Protein AF-A0A0C6FVG7-F1 (afdb_monomer_lite)

pLDDT: mean 78.27, std 15.17, range [35.41, 92.0]

Foldseek 3Di:
DDDDFQKWKWKQDPVGIDIATHNDLVVSLVVLLVVLVPPPDQSVRIDIDMDHPDVVSVVVSVVSSVVSSVVVNVVVVVPDDPPPPDDDPDD

Structure (mmCIF, N/CA/C/O backbone):
data_AF-A0A0C6FVG7-F1
#
_entry.id   AF-A0A0C6FVG7-F1
#
loop_
_atom_site.group_PDB
_atom_site.id
_atom_site.type_symbol
_atom_site.label_atom_id
_atom_site.label_alt_id
_atom_site.label_comp_id
_atom_site.label_asym_id
_atom_site.label_entity_id
_atom_site.label_seq_id
_atom_site.pdbx_PDB_ins_code
_atom_site.Cartn_x
_atom_site.Cartn_y
_atom_site.Cartn_z
_atom_site.occupancy
_atom_site.B_iso_or_equiv
_atom_site.auth_seq_id
_atom_site.auth_comp_id
_atom_site.auth_asym_id
_atom_site.auth_atom_id
_atom_site.pdbx_PDB_model_num
ATOM 1 N N . MET A 1 1 ? -8.425 -20.335 12.198 1.00 36.84 1 MET A N 1
ATOM 2 C CA . MET A 1 1 ? -8.333 -18.995 12.816 1.00 36.84 1 MET A CA 1
ATOM 3 C C . MET A 1 1 ? -7.947 -18.014 11.723 1.00 36.84 1 MET A C 1
ATOM 5 O O . MET A 1 1 ? -6.800 -18.017 11.303 1.00 36.84 1 MET A O 1
ATOM 9 N N . THR A 1 2 ? -8.901 -17.263 11.180 1.00 50.16 2 THR A N 1
ATOM 10 C CA . THR A 1 2 ? -8.622 -16.155 10.257 1.00 50.16 2 THR A CA 1
ATOM 11 C C . THR A 1 2 ? -8.297 -14.928 11.097 1.00 50.16 2 THR A C 1
ATOM 13 O O . THR A 1 2 ? -9.108 -14.506 11.917 1.00 50.16 2 THR A O 1
ATOM 16 N N . VAL A 1 3 ? -7.084 -14.400 10.959 1.00 56.69 3 VAL A N 1
ATOM 17 C CA . VAL A 1 3 ? -6.696 -13.150 11.615 1.00 56.69 3 VAL A CA 1
ATOM 18 C C . VAL A 1 3 ? -7.533 -12.045 10.968 1.00 56.69 3 VAL A C 1
ATOM 20 O O . VAL A 1 3 ? -7.456 -11.848 9.759 1.00 56.69 3 VAL A O 1
ATOM 23 N N . ALA A 1 4 ? -8.406 -11.397 11.738 1.00 66.75 4 ALA A N 1
ATOM 24 C CA . ALA A 1 4 ? -9.173 -10.259 11.247 1.00 66.75 4 ALA A CA 1
ATOM 25 C C . ALA A 1 4 ? -8.222 -9.065 11.151 1.00 66.75 4 ALA A C 1
ATOM 27 O O . ALA A 1 4 ? -7.654 -8.676 12.165 1.00 66.75 4 ALA A O 1
ATOM 28 N N . PHE A 1 5 ? -8.007 -8.528 9.953 1.00 73.12 5 PHE A N 1
ATOM 29 C CA . PHE A 1 5 ? -7.211 -7.323 9.729 1.00 73.12 5 PHE A CA 1
ATOM 30 C C . PHE A 1 5 ? -8.152 -6.166 9.406 1.00 73.12 5 PHE A C 1
ATOM 32 O O . PHE A 1 5 ? -9.057 -6.326 8.588 1.00 73.12 5 PHE A O 1
ATOM 39 N N . ASP A 1 6 ? -7.942 -5.012 10.036 1.00 83.75 6 ASP A N 1
ATOM 40 C CA . ASP A 1 6 ? -8.755 -3.819 9.773 1.00 83.75 6 ASP A CA 1
ATOM 41 C C . ASP A 1 6 ? -8.290 -3.061 8.520 1.00 83.75 6 ASP A C 1
ATOM 43 O O . ASP A 1 6 ? -9.060 -2.295 7.934 1.00 83.75 6 ASP A O 1
ATOM 47 N N . TYR A 1 7 ? -7.049 -3.312 8.085 1.00 88.06 7 TYR A N 1
ATOM 48 C CA . TYR A 1 7 ? -6.431 -2.669 6.933 1.00 88.06 7 TYR A CA 1
ATOM 49 C C . TYR A 1 7 ? -5.734 -3.682 6.032 1.00 88.06 7 TYR A C 1
ATOM 51 O O . TYR A 1 7 ? -4.914 -4.482 6.489 1.00 88.06 7 TYR A O 1
ATOM 59 N N . GLU A 1 8 ? -5.992 -3.572 4.735 1.00 90.69 8 GLU A N 1
ATOM 60 C CA . GLU A 1 8 ? -5.335 -4.333 3.685 1.00 90.69 8 GLU A CA 1
ATOM 61 C C . GLU A 1 8 ? -4.893 -3.397 2.555 1.00 90.69 8 GLU A C 1
ATOM 63 O O . GLU A 1 8 ? -5.639 -2.529 2.101 1.00 90.69 8 GLU A O 1
ATOM 68 N N . VAL A 1 9 ? -3.661 -3.571 2.091 1.00 88.81 9 VAL A N 1
ATOM 69 C CA . VAL A 1 9 ? -3.108 -2.881 0.929 1.00 88.81 9 VAL A CA 1
ATOM 70 C C . VAL A 1 9 ? -2.556 -3.916 -0.033 1.00 88.81 9 VAL A C 1
ATOM 72 O O . VAL A 1 9 ? -1.637 -4.664 0.296 1.00 88.81 9 VAL A O 1
ATOM 75 N N . THR A 1 1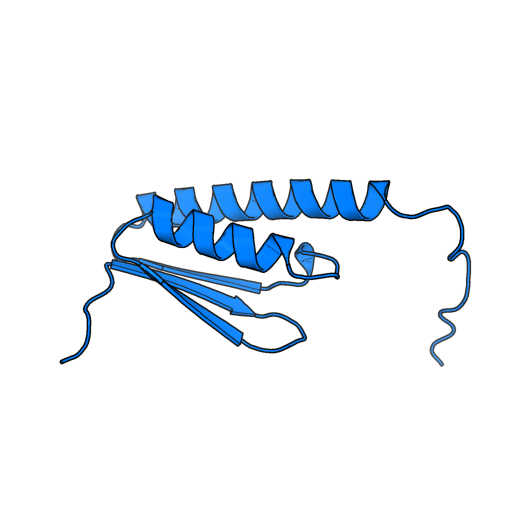0 ? -3.087 -3.924 -1.248 1.00 91.44 10 THR A N 1
ATOM 76 C CA . THR A 1 10 ? -2.587 -4.740 -2.349 1.00 91.44 10 THR A CA 1
ATOM 77 C C . THR A 1 10 ? -1.753 -3.878 -3.288 1.00 91.44 10 THR A C 1
ATOM 79 O O . THR A 1 10 ? -2.221 -2.871 -3.817 1.00 91.44 10 THR A O 1
ATOM 82 N N . LEU A 1 11 ? -0.505 -4.289 -3.493 1.00 88.31 11 LEU A N 1
ATOM 83 C CA . LEU A 1 11 ? 0.459 -3.669 -4.391 1.00 88.31 11 LEU A CA 1
ATOM 84 C C . LEU A 1 11 ? 0.648 -4.557 -5.621 1.00 88.31 11 LEU A C 1
ATOM 86 O O . LEU A 1 11 ? 1.166 -5.670 -5.518 1.00 88.31 11 LEU A O 1
ATOM 90 N N . ALA A 1 12 ? 0.253 -4.062 -6.787 1.00 87.50 12 ALA A N 1
ATOM 91 C CA . ALA A 1 12 ? 0.477 -4.698 -8.075 1.00 87.50 12 ALA A CA 1
ATOM 92 C C . ALA A 1 12 ? 1.778 -4.179 -8.681 1.00 87.50 12 ALA A C 1
ATOM 94 O O . ALA A 1 12 ? 1.832 -3.072 -9.210 1.00 87.50 12 ALA A O 1
ATOM 95 N N . THR A 1 13 ? 2.836 -4.979 -8.582 1.00 81.62 13 THR A N 1
ATOM 96 C CA . THR A 1 13 ? 4.138 -4.676 -9.185 1.00 81.62 13 THR A CA 1
ATOM 97 C C . THR A 1 13 ? 4.354 -5.528 -10.440 1.00 81.62 13 THR A C 1
ATOM 99 O O . THR A 1 13 ? 3.748 -6.595 -10.559 1.00 81.62 13 THR A O 1
ATOM 102 N N . PRO A 1 14 ? 5.285 -5.154 -11.338 1.00 77.31 14 PRO A N 1
ATOM 103 C CA . PRO A 1 14 ? 5.717 -6.034 -12.429 1.00 77.31 14 PRO A CA 1
ATOM 104 C C . PRO A 1 14 ? 6.258 -7.396 -11.957 1.00 77.31 14 PRO A C 1
ATOM 106 O O . PRO A 1 14 ? 6.227 -8.361 -12.709 1.00 77.31 14 PRO A O 1
ATOM 109 N N . ALA A 1 15 ? 6.741 -7.482 -10.712 1.00 76.25 15 ALA A N 1
ATOM 110 C CA . ALA A 1 15 ? 7.227 -8.719 -10.100 1.00 76.25 15 ALA A CA 1
ATOM 111 C C . ALA A 1 15 ? 6.104 -9.573 -9.476 1.00 76.25 15 ALA A C 1
ATOM 113 O O . ALA A 1 15 ? 6.379 -10.644 -8.939 1.00 76.25 15 ALA A O 1
ATOM 114 N N . GLY A 1 16 ? 4.855 -9.099 -9.514 1.00 82.25 16 GLY A N 1
ATOM 115 C CA . GLY A 1 16 ? 3.687 -9.773 -8.957 1.00 82.25 16 GLY A CA 1
ATOM 116 C C . GLY A 1 16 ? 2.900 -8.925 -7.956 1.00 82.25 16 GLY A C 1
ATOM 117 O O . GLY A 1 16 ? 3.226 -7.766 -7.672 1.00 82.25 16 GLY A O 1
ATOM 118 N N . LEU A 1 17 ? 1.843 -9.538 -7.422 1.00 87.44 17 LEU A N 1
ATOM 119 C CA . LEU A 1 17 ? 0.974 -8.958 -6.403 1.00 87.44 17 LEU A CA 1
ATOM 120 C C . LEU A 1 17 ? 1.565 -9.183 -5.008 1.00 87.44 17 LEU A C 1
ATOM 122 O O . LEU A 1 17 ? 1.962 -10.295 -4.659 1.00 87.44 17 LEU A O 1
ATOM 126 N N . ARG A 1 18 ? 1.585 -8.133 -4.187 1.00 88.38 18 ARG A N 1
ATOM 127 C CA . ARG A 1 18 ? 1.870 -8.218 -2.751 1.00 88.38 18 ARG A CA 1
ATOM 128 C C . ARG A 1 18 ? 0.683 -7.705 -1.960 1.00 88.38 18 ARG A C 1
ATOM 130 O O . ARG A 1 18 ? 0.331 -6.539 -2.089 1.00 88.38 18 ARG A O 1
ATOM 137 N N . VAL A 1 19 ? 0.130 -8.556 -1.107 1.00 90.69 19 VAL A N 1
ATOM 138 C CA . VAL A 1 19 ? -0.924 -8.188 -0.159 1.00 90.69 19 VAL A CA 1
ATOM 139 C C . VAL A 1 19 ? -0.281 -7.918 1.199 1.00 90.69 19 VAL A C 1
ATOM 141 O O . VAL A 1 19 ? 0.534 -8.710 1.675 1.00 90.69 19 VAL A O 1
ATOM 144 N N . LEU A 1 20 ? -0.602 -6.774 1.793 1.00 90.00 20 LEU A N 1
ATOM 145 C CA . LEU A 1 20 ? -0.103 -6.315 3.084 1.00 90.00 20 LEU A CA 1
ATOM 146 C C . LEU A 1 20 ? -1.296 -6.087 4.000 1.00 90.00 20 LEU A C 1
ATOM 148 O O . LEU A 1 20 ? -2.170 -5.293 3.674 1.00 90.00 20 LEU A O 1
ATOM 152 N N . THR A 1 21 ? -1.319 -6.746 5.148 1.00 91.50 21 THR A N 1
ATOM 153 C CA . THR A 1 21 ? -2.424 -6.650 6.102 1.00 91.50 21 THR A CA 1
ATOM 154 C C . THR A 1 21 ? -1.914 -6.195 7.459 1.00 91.50 21 THR A C 1
ATOM 156 O O . THR A 1 21 ? -0.882 -6.687 7.919 1.00 91.50 21 THR A O 1
ATOM 159 N N . ALA A 1 22 ? -2.632 -5.284 8.114 1.00 90.00 22 ALA A N 1
ATOM 160 C CA . ALA A 1 22 ? -2.257 -4.771 9.428 1.00 90.00 22 ALA A CA 1
ATOM 161 C C . ALA A 1 22 ? -3.478 -4.457 10.303 1.00 90.00 22 ALA A C 1
ATOM 163 O O . ALA A 1 22 ? -4.605 -4.334 9.818 1.00 90.00 22 ALA A O 1
ATOM 164 N N . GLN A 1 23 ? -3.234 -4.292 11.604 1.00 88.44 23 GLN A N 1
ATOM 165 C CA . GLN A 1 23 ? -4.256 -3.858 12.567 1.00 8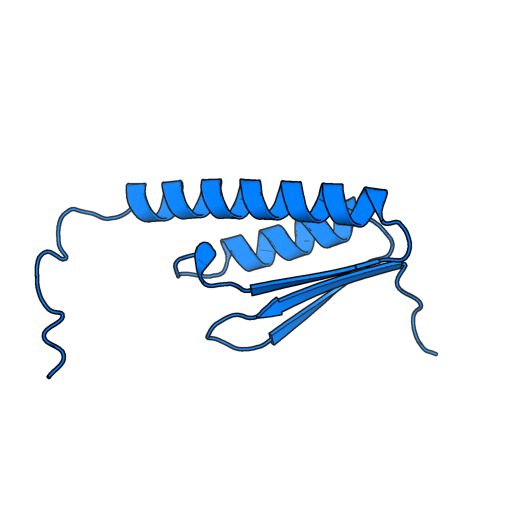8.44 23 GLN A CA 1
ATOM 166 C C . GLN A 1 23 ? -4.396 -2.333 12.614 1.00 88.44 23 GLN A C 1
ATOM 168 O O . GLN A 1 23 ? -5.378 -1.814 13.133 1.00 88.44 23 GLN A O 1
ATOM 173 N N . THR A 1 24 ? -3.413 -1.592 12.090 1.00 88.19 24 THR A N 1
ATOM 174 C CA . THR A 1 24 ? -3.398 -0.128 12.172 1.00 88.19 24 THR A CA 1
ATOM 175 C C . THR A 1 24 ? -3.077 0.536 10.836 1.00 88.19 24 THR A C 1
ATOM 177 O O . THR A 1 24 ? -2.286 0.028 10.037 1.00 88.19 24 THR A O 1
ATOM 180 N N . GLU A 1 25 ? -3.640 1.733 10.642 1.00 88.69 25 GLU A N 1
ATOM 181 C CA . GLU A 1 25 ? -3.373 2.611 9.496 1.00 88.69 25 GLU A CA 1
ATOM 182 C C . GLU A 1 25 ? -1.866 2.864 9.315 1.00 88.69 25 GLU A C 1
ATOM 184 O O . GLU A 1 25 ? -1.319 2.765 8.216 1.00 88.69 25 GLU A O 1
ATOM 189 N N . ARG A 1 26 ? -1.168 3.166 10.414 1.00 88.88 26 ARG A N 1
ATOM 190 C CA . ARG A 1 26 ? 0.256 3.514 10.381 1.00 88.88 26 ARG A CA 1
ATOM 191 C C . ARG A 1 26 ? 1.129 2.328 9.985 1.00 88.88 26 ARG A C 1
ATOM 193 O O . ARG A 1 26 ? 2.080 2.495 9.227 1.00 88.88 26 ARG A O 1
ATOM 200 N N . GLU A 1 27 ? 0.826 1.147 10.506 1.00 91.31 27 GLU A N 1
ATOM 201 C CA . GLU A 1 27 ? 1.591 -0.063 10.220 1.00 91.31 27 GLU A CA 1
ATOM 202 C C . GLU A 1 27 ? 1.487 -0.441 8.741 1.00 91.31 27 GLU A C 1
ATOM 204 O O . GLU A 1 27 ? 2.518 -0.590 8.080 1.00 91.31 27 GLU A O 1
ATOM 209 N N . VAL A 1 28 ? 0.269 -0.485 8.185 1.00 90.31 28 VAL A N 1
ATOM 210 C CA . VAL A 1 28 ? 0.089 -0.841 6.769 1.00 90.31 28 VAL A CA 1
ATOM 211 C C . VAL A 1 28 ? 0.751 0.178 5.838 1.00 90.31 28 VAL A C 1
ATOM 213 O O . VAL A 1 28 ? 1.390 -0.201 4.855 1.00 90.31 28 VAL A O 1
ATOM 216 N N . ALA A 1 29 ? 0.683 1.470 6.178 1.00 89.31 29 ALA A N 1
ATOM 217 C CA . ALA A 1 29 ? 1.311 2.533 5.404 1.00 89.31 29 ALA A CA 1
ATOM 218 C C . ALA A 1 29 ? 2.844 2.402 5.380 1.00 89.31 29 ALA A C 1
ATOM 220 O O . ALA A 1 29 ? 3.470 2.549 4.328 1.00 89.31 29 ALA A O 1
ATOM 221 N N . LEU A 1 30 ? 3.460 2.076 6.522 1.00 91.44 30 LEU A N 1
ATOM 222 C CA . LEU A 1 30 ? 4.906 1.862 6.613 1.00 91.44 30 LEU A CA 1
ATOM 223 C C . LEU A 1 30 ? 5.349 0.601 5.865 1.00 91.44 30 LEU A C 1
ATOM 225 O O . LEU A 1 30 ? 6.376 0.628 5.181 1.00 91.44 30 LEU A O 1
ATOM 229 N N . MET A 1 31 ? 4.575 -0.484 5.950 1.00 92.00 31 MET A N 1
ATOM 230 C CA . MET A 1 31 ? 4.839 -1.707 5.187 1.00 92.00 31 MET A CA 1
ATOM 231 C C . MET A 1 31 ? 4.783 -1.433 3.684 1.00 92.00 31 MET A C 1
ATOM 233 O O . MET A 1 31 ? 5.721 -1.780 2.962 1.00 92.00 31 MET A O 1
ATOM 237 N N . ALA A 1 32 ? 3.734 -0.747 3.223 1.00 88.69 32 ALA A N 1
ATOM 238 C CA . ALA A 1 32 ? 3.572 -0.381 1.823 1.00 88.69 32 ALA A CA 1
ATOM 239 C C . ALA A 1 32 ? 4.714 0.527 1.346 1.00 88.69 32 ALA A C 1
ATOM 241 O O . ALA A 1 32 ? 5.362 0.210 0.348 1.00 88.69 32 ALA A O 1
ATOM 242 N N . LYS A 1 33 ? 5.070 1.568 2.113 1.00 89.50 33 LYS A N 1
ATOM 243 C CA . LYS A 1 33 ? 6.247 2.410 1.836 1.00 89.50 33 LYS A CA 1
ATOM 244 C C . LYS A 1 33 ? 7.531 1.586 1.723 1.00 89.50 33 LYS A C 1
ATOM 246 O O . LYS A 1 33 ? 8.340 1.829 0.830 1.00 89.50 33 LYS A O 1
ATOM 251 N N . SER A 1 34 ? 7.739 0.609 2.605 1.00 89.81 34 SER A N 1
ATOM 252 C CA . SER A 1 34 ? 8.932 -0.245 2.563 1.00 89.81 34 SER A CA 1
ATOM 253 C C . SER A 1 34 ? 8.994 -1.079 1.280 1.00 89.81 34 SER A C 1
ATOM 255 O O . SER A 1 34 ? 10.073 -1.241 0.713 1.00 89.81 34 SER A O 1
ATOM 257 N N . VAL A 1 35 ? 7.851 -1.574 0.791 1.00 86.31 35 VAL A N 1
ATOM 258 C CA . VAL A 1 35 ? 7.780 -2.291 -0.492 1.00 86.31 35 VAL A CA 1
ATOM 259 C C . VAL A 1 35 ? 8.062 -1.351 -1.663 1.00 86.31 35 VAL A C 1
ATOM 261 O O . VAL A 1 35 ? 8.882 -1.700 -2.509 1.00 86.31 35 VAL A O 1
ATOM 264 N N . LEU A 1 36 ? 7.460 -0.156 -1.679 1.00 84.56 36 LEU A N 1
ATOM 265 C CA . LEU A 1 36 ? 7.708 0.852 -2.719 1.00 84.56 36 LEU A CA 1
ATOM 266 C C . LEU A 1 36 ? 9.199 1.215 -2.800 1.00 84.56 36 LEU A C 1
ATOM 268 O O . LEU A 1 36 ? 9.768 1.209 -3.884 1.00 84.56 36 LEU A O 1
ATOM 272 N N . ARG A 1 37 ? 9.864 1.431 -1.655 1.00 83.62 37 ARG A N 1
ATOM 273 C CA . ARG A 1 37 ? 11.306 1.751 -1.600 1.00 83.62 37 ARG A CA 1
ATOM 274 C C . ARG A 1 37 ? 12.217 0.626 -2.080 1.00 83.62 37 ARG A C 1
ATOM 276 O O . ARG A 1 37 ? 13.298 0.895 -2.587 1.00 83.62 37 ARG A O 1
ATOM 283 N N . ARG A 1 38 ? 11.829 -0.632 -1.858 1.00 82.06 38 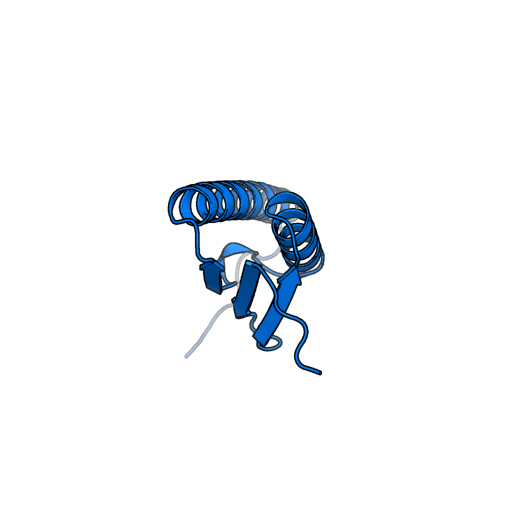ARG A N 1
ATOM 284 C CA . ARG A 1 38 ? 12.613 -1.795 -2.310 1.00 82.06 38 ARG A CA 1
ATOM 285 C C . ARG A 1 38 ? 12.394 -2.103 -3.785 1.00 82.06 38 ARG A C 1
ATOM 287 O O . ARG A 1 38 ? 13.144 -2.898 -4.346 1.00 82.06 38 ARG A O 1
ATOM 294 N N . HIS A 1 39 ? 11.368 -1.527 -4.404 1.00 75.62 39 HIS A N 1
ATOM 295 C CA . HIS A 1 39 ? 11.146 -1.708 -5.822 1.00 75.62 39 HIS A CA 1
ATOM 296 C C . HIS A 1 39 ? 12.198 -0.904 -6.594 1.00 75.62 39 HIS A C 1
ATOM 298 O O . HIS A 1 39 ? 12.151 0.317 -6.634 1.00 75.62 39 HIS A O 1
ATOM 304 N N . GLY A 1 40 ? 13.163 -1.593 -7.210 1.00 63.16 40 GLY A N 1
ATOM 305 C CA . GLY A 1 40 ? 14.255 -0.978 -7.981 1.00 63.16 40 GLY A CA 1
ATOM 306 C C . GLY A 1 40 ? 13.838 -0.369 -9.329 1.00 63.16 40 GLY A C 1
ATOM 307 O O . GLY A 1 40 ? 14.673 -0.230 -10.217 1.00 63.16 40 GLY A O 1
ATOM 308 N N . GLY A 1 41 ? 12.554 -0.058 -9.512 1.00 70.12 41 GLY A N 1
ATOM 309 C CA . GLY A 1 41 ? 11.979 0.515 -10.729 1.00 70.12 41 GLY A CA 1
ATOM 310 C C . GLY A 1 41 ? 11.118 1.736 -10.413 1.00 70.12 41 GLY A C 1
ATOM 311 O O . GLY A 1 41 ? 10.976 2.109 -9.252 1.00 70.12 41 GLY A O 1
ATOM 312 N N . SER A 1 42 ? 10.521 2.356 -11.437 1.00 70.44 42 SER A N 1
ATOM 313 C CA . SER A 1 42 ? 9.659 3.523 -11.209 1.00 70.44 42 SER A CA 1
ATOM 314 C C . SER A 1 42 ? 8.465 3.132 -10.319 1.00 70.44 42 SER A C 1
ATOM 316 O O . SER A 1 42 ? 7.665 2.272 -10.709 1.00 70.44 42 SER A O 1
ATOM 318 N N . PRO A 1 43 ? 8.319 3.759 -9.140 1.00 71.44 43 PRO A N 1
ATOM 319 C CA . PRO A 1 43 ? 7.271 3.435 -8.173 1.00 71.44 43 PRO A CA 1
ATOM 320 C C . PRO A 1 43 ? 5.871 3.767 -8.707 1.00 71.44 43 PRO A C 1
ATOM 322 O O . PRO A 1 43 ? 4.900 3.147 -8.290 1.00 71.44 43 PRO A O 1
ATOM 325 N N . LEU A 1 44 ? 5.761 4.662 -9.698 1.00 74.19 44 LEU A N 1
ATOM 326 C CA . LEU A 1 44 ? 4.500 4.999 -10.371 1.00 74.19 44 LEU A CA 1
ATOM 327 C C . LEU A 1 44 ? 3.925 3.855 -11.216 1.00 74.19 44 LEU A C 1
ATOM 329 O O . LEU A 1 44 ? 2.764 3.910 -11.612 1.00 74.19 44 LEU A O 1
ATOM 333 N N . ARG A 1 45 ? 4.713 2.813 -11.510 1.00 74.81 45 ARG A N 1
ATOM 334 C CA . ARG A 1 45 ? 4.211 1.606 -12.187 1.00 74.81 45 ARG A CA 1
ATOM 335 C C . ARG A 1 45 ? 3.533 0.625 -11.233 1.00 74.81 45 ARG A C 1
ATOM 337 O O . ARG A 1 45 ? 3.039 -0.403 -11.689 1.00 74.81 45 ARG A O 1
ATOM 344 N N . ILE A 1 46 ? 3.539 0.907 -9.932 1.00 81.88 46 ILE A N 1
ATOM 345 C CA . ILE A 1 46 ? 2.955 0.034 -8.921 1.00 81.88 46 ILE A CA 1
ATOM 346 C C . ILE A 1 46 ? 1.496 0.436 -8.718 1.00 81.88 46 ILE A C 1
ATOM 348 O O . ILE A 1 46 ? 1.203 1.530 -8.242 1.00 81.88 46 ILE A O 1
ATOM 352 N N . GLY A 1 47 ? 0.571 -0.457 -9.068 1.00 84.62 47 GLY A N 1
ATOM 353 C CA . GLY A 1 47 ? -0.844 -0.275 -8.754 1.00 84.62 47 GLY A CA 1
ATOM 354 C C . GLY A 1 47 ? -1.081 -0.455 -7.256 1.00 84.62 47 GLY A C 1
ATOM 355 O O . GLY A 1 47 ? -0.575 -1.409 -6.669 1.00 84.62 47 GLY A O 1
ATOM 356 N N . VAL A 1 48 ? -1.852 0.434 -6.630 1.00 85.62 48 VAL A N 1
ATOM 357 C CA . VAL A 1 48 ? -2.168 0.370 -5.195 1.00 85.62 48 VAL A CA 1
ATOM 358 C C . VAL A 1 48 ? -3.675 0.244 -5.018 1.00 85.62 48 VAL A C 1
ATOM 360 O O . VAL A 1 48 ? -4.435 1.074 -5.507 1.00 85.62 48 VAL A O 1
ATOM 363 N N . THR A 1 49 ? -4.109 -0.792 -4.306 1.00 88.38 49 THR A N 1
ATOM 364 C CA . THR A 1 49 ? -5.502 -0.988 -3.881 1.00 88.38 49 THR A CA 1
ATOM 365 C C . THR A 1 49 ? -5.542 -1.051 -2.362 1.00 88.38 49 THR A C 1
ATOM 367 O O . THR A 1 49 ? -4.709 -1.722 -1.761 1.00 88.38 49 THR A O 1
ATOM 370 N N . ILE A 1 50 ? -6.484 -0.349 -1.736 1.00 87.69 50 ILE A N 1
ATOM 371 C CA . ILE A 1 50 ? -6.608 -0.265 -0.276 1.00 87.69 50 ILE A CA 1
ATOM 372 C C . ILE A 1 50 ? -8.006 -0.748 0.101 1.00 87.69 50 ILE A C 1
ATOM 374 O O . ILE A 1 50 ? -8.993 -0.213 -0.403 1.00 87.69 50 ILE A O 1
ATOM 378 N N . ALA A 1 51 ? -8.087 -1.730 0.993 1.00 86.56 51 ALA A N 1
ATOM 379 C CA . ALA A 1 51 ? -9.327 -2.213 1.582 1.00 86.56 51 ALA A CA 1
ATOM 380 C C . ALA A 1 51 ? -9.300 -1.962 3.096 1.00 86.56 51 ALA A C 1
ATOM 382 O O . ALA A 1 51 ? -8.359 -2.322 3.800 1.00 86.56 51 ALA A O 1
ATOM 383 N N . CYS A 1 52 ? -10.320 -1.267 3.589 1.00 87.06 52 CYS A N 1
ATOM 384 C CA . CYS A 1 52 ? -10.431 -0.811 4.970 1.00 87.06 52 CYS A CA 1
ATOM 385 C C . CYS A 1 52 ? -11.906 -0.506 5.268 1.00 87.06 52 CYS A C 1
ATOM 387 O O . CYS A 1 52 ? -12.645 -0.102 4.366 1.00 87.06 52 CYS A O 1
ATOM 389 N N . ARG A 1 53 ? -12.342 -0.684 6.522 1.00 83.56 53 ARG A N 1
ATOM 390 C CA . ARG A 1 53 ? -13.706 -0.321 6.953 1.00 83.56 53 ARG A CA 1
ATOM 391 C C . ARG A 1 53 ? -13.917 1.188 7.123 1.00 83.56 53 ARG A C 1
ATOM 393 O O . ARG A 1 53 ? -15.044 1.647 6.970 1.00 83.56 53 ARG A O 1
ATOM 400 N N . ASP A 1 54 ? -12.866 1.945 7.439 1.00 84.94 54 ASP A N 1
ATOM 401 C CA . ASP A 1 54 ? -12.911 3.404 7.596 1.00 84.94 54 ASP A CA 1
ATOM 402 C C . ASP A 1 54 ? -12.561 4.123 6.271 1.00 84.94 54 ASP A C 1
ATOM 404 O O . ASP A 1 54 ? -11.394 4.138 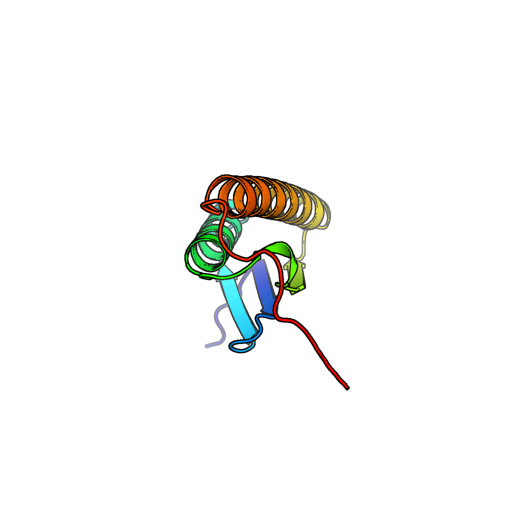5.856 1.00 84.94 54 ASP A O 1
ATOM 408 N N . PRO A 1 55 ? -13.530 4.784 5.606 1.00 82.50 55 PRO A N 1
ATOM 409 C CA . PRO A 1 55 ? -13.267 5.545 4.384 1.00 82.50 55 PRO A CA 1
ATOM 410 C C . PRO A 1 55 ? -12.352 6.760 4.618 1.00 82.50 55 PRO A C 1
ATOM 412 O O . PRO A 1 55 ? -11.652 7.192 3.698 1.00 82.50 55 PRO A O 1
ATOM 415 N N . GLY A 1 56 ? -12.317 7.307 5.839 1.00 88.25 56 GLY A N 1
ATOM 416 C CA . GLY A 1 56 ? -11.394 8.375 6.218 1.00 88.25 56 GLY A CA 1
ATOM 417 C C . GLY A 1 56 ? -9.947 7.891 6.209 1.00 88.25 56 GLY A C 1
ATOM 418 O O . GLY A 1 56 ? -9.085 8.532 5.602 1.00 88.25 56 GLY A O 1
ATOM 419 N N . ALA A 1 57 ? -9.689 6.731 6.814 1.00 86.06 57 ALA A N 1
ATOM 420 C CA . ALA A 1 57 ? -8.380 6.090 6.771 1.00 86.06 57 ALA A CA 1
ATOM 421 C C . ALA A 1 57 ? -7.977 5.683 5.352 1.00 86.06 57 ALA A C 1
ATOM 423 O O . ALA A 1 57 ? -6.832 5.907 4.968 1.00 86.06 57 ALA A O 1
ATOM 424 N N . LEU A 1 58 ? -8.908 5.175 4.533 1.00 87.00 58 LEU A N 1
ATOM 425 C CA . LEU A 1 58 ? -8.629 4.867 3.126 1.00 87.00 58 LEU A CA 1
ATOM 426 C C . LEU A 1 58 ? -8.050 6.086 2.398 1.00 87.00 58 LEU A C 1
ATOM 428 O O . LEU A 1 58 ? -7.017 5.979 1.737 1.00 87.00 58 LEU A O 1
ATOM 432 N N . ARG A 1 59 ? -8.672 7.261 2.559 1.00 89.00 59 ARG A N 1
ATOM 433 C CA . ARG A 1 59 ? -8.215 8.492 1.900 1.00 89.00 59 ARG A CA 1
ATOM 434 C C . ARG A 1 59 ? -6.859 8.967 2.422 1.00 89.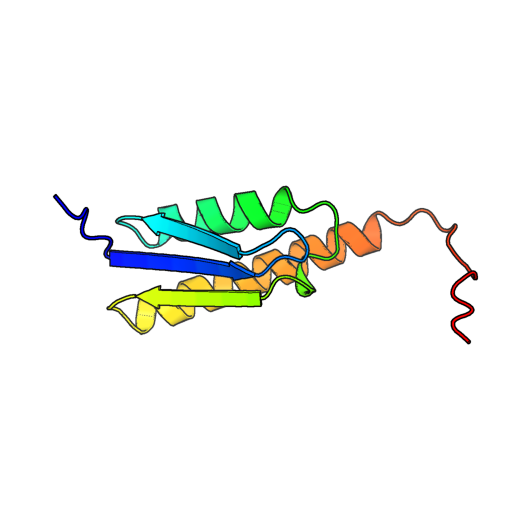00 59 ARG A C 1
ATOM 436 O O . ARG A 1 59 ? -6.037 9.414 1.623 1.00 89.00 59 ARG A O 1
ATOM 443 N N . ARG A 1 60 ? -6.606 8.849 3.730 1.00 91.00 60 ARG A N 1
ATOM 444 C CA . ARG A 1 60 ? -5.308 9.198 4.335 1.00 91.00 60 ARG A CA 1
ATOM 445 C C . ARG A 1 60 ? -4.188 8.282 3.845 1.00 91.00 60 ARG A C 1
ATOM 447 O O . ARG A 1 60 ? -3.154 8.784 3.411 1.00 91.00 60 ARG A O 1
ATOM 454 N N . ILE A 1 61 ? -4.417 6.967 3.828 1.00 88.62 61 ILE A N 1
ATOM 455 C CA . ILE A 1 61 ? -3.451 5.980 3.323 1.00 88.62 61 ILE A CA 1
ATOM 456 C C . ILE A 1 61 ? -3.187 6.214 1.833 1.00 88.62 61 ILE A C 1
ATOM 458 O O . ILE A 1 61 ? -2.031 6.244 1.418 1.00 88.62 61 ILE A O 1
ATOM 462 N N . ALA A 1 62 ? -4.235 6.428 1.032 1.00 88.44 62 ALA A N 1
ATOM 463 C CA . ALA A 1 62 ? -4.096 6.693 -0.398 1.00 88.44 62 ALA A CA 1
ATOM 464 C C . ALA A 1 62 ? -3.270 7.957 -0.666 1.00 88.44 62 ALA A C 1
ATOM 466 O O . ALA A 1 62 ? -2.334 7.918 -1.463 1.00 88.44 62 ALA A O 1
ATOM 467 N N . SER A 1 63 ? -3.578 9.055 0.035 1.00 90.88 63 SER A N 1
ATOM 468 C CA . SER A 1 63 ? -2.822 10.308 -0.079 1.00 90.88 63 SER A CA 1
ATOM 469 C C . SER A 1 63 ? -1.360 10.101 0.307 1.00 90.88 63 SER A C 1
ATOM 471 O O . SER A 1 63 ? -0.469 10.471 -0.450 1.00 90.88 63 SER A O 1
ATOM 473 N N . TYR A 1 64 ? -1.111 9.435 1.437 1.00 90.06 64 TYR A N 1
ATOM 474 C CA . TYR A 1 64 ? 0.241 9.163 1.913 1.00 90.06 64 TYR A CA 1
ATOM 475 C C . TYR A 1 64 ? 1.060 8.334 0.915 1.00 90.06 64 TYR A C 1
ATOM 477 O O . TYR A 1 64 ? 2.205 8.670 0.619 1.00 90.06 64 TYR A O 1
ATOM 485 N N . LEU A 1 65 ? 0.488 7.255 0.372 1.00 88.06 65 LEU A N 1
ATOM 486 C CA . LEU A 1 65 ? 1.191 6.395 -0.583 1.00 88.06 65 LEU A CA 1
ATOM 487 C C . LEU A 1 65 ? 1.413 7.078 -1.933 1.00 88.06 65 LEU A C 1
ATOM 489 O O . LEU A 1 65 ? 2.439 6.831 -2.570 1.00 88.06 65 LEU A O 1
ATOM 493 N N . ASN A 1 66 ? 0.500 7.952 -2.355 1.00 88.31 66 ASN A N 1
ATOM 494 C CA . ASN A 1 66 ? 0.691 8.776 -3.541 1.00 88.31 66 ASN A CA 1
ATOM 495 C C . ASN A 1 66 ? 1.863 9.753 -3.359 1.00 88.31 66 ASN A C 1
ATOM 497 O O . ASN A 1 66 ? 2.751 9.803 -4.209 1.00 88.31 66 ASN A O 1
ATOM 501 N N . ASP A 1 67 ? 1.916 10.458 -2.227 1.00 90.31 67 ASP A N 1
ATOM 502 C CA . ASP A 1 67 ? 3.005 11.392 -1.921 1.00 90.31 67 ASP A CA 1
ATOM 503 C C . ASP A 1 67 ? 4.359 10.674 -1.867 1.00 90.31 67 ASP A C 1
ATOM 505 O O . ASP A 1 67 ? 5.323 11.119 -2.489 1.00 90.31 67 ASP A O 1
ATOM 509 N N . VAL A 1 68 ? 4.413 9.503 -1.219 1.00 87.44 68 VAL A N 1
ATOM 510 C CA . VAL A 1 68 ? 5.608 8.641 -1.194 1.00 87.44 68 VAL A CA 1
ATOM 511 C C . VAL A 1 68 ? 6.006 8.188 -2.600 1.00 87.44 68 VAL A C 1
ATOM 513 O O . VAL A 1 68 ? 7.189 8.165 -2.925 1.00 87.44 68 VAL A O 1
ATOM 516 N N . SER A 1 69 ? 5.046 7.824 -3.450 1.00 86.19 69 SER A N 1
ATOM 517 C CA . SER A 1 69 ? 5.341 7.385 -4.820 1.00 86.19 69 SER A CA 1
ATOM 518 C C . SER A 1 69 ? 5.909 8.524 -5.667 1.00 86.19 69 SER A C 1
ATOM 520 O O . SER A 1 69 ? 6.836 8.301 -6.442 1.00 86.19 69 SER A O 1
ATOM 522 N N . LEU A 1 70 ? 5.401 9.747 -5.494 1.00 85.94 70 LEU A N 1
ATOM 523 C CA . LEU A 1 70 ? 5.922 10.943 -6.159 1.00 85.94 70 LEU A CA 1
ATOM 524 C C . LEU A 1 70 ? 7.314 11.329 -5.649 1.00 85.94 70 LEU A C 1
ATOM 526 O O . LEU A 1 70 ? 8.170 11.697 -6.451 1.00 85.94 70 LEU A O 1
ATOM 530 N N . GLU A 1 71 ? 7.545 11.246 -4.338 1.00 86.31 71 GLU A N 1
ATOM 531 C CA . GLU A 1 71 ? 8.862 11.460 -3.727 1.00 86.31 71 GLU A CA 1
ATOM 532 C C . GLU A 1 71 ? 9.886 10.482 -4.314 1.00 86.31 71 GLU A C 1
ATOM 534 O O . GLU A 1 71 ? 10.903 10.905 -4.863 1.00 86.31 71 GLU A O 1
ATOM 539 N N . LEU A 1 72 ? 9.565 9.186 -4.314 1.00 84.44 72 LEU A N 1
ATOM 540 C CA . LEU A 1 72 ? 10.443 8.144 -4.843 1.00 84.44 72 LEU A CA 1
ATOM 541 C C . LEU A 1 72 ? 10.638 8.240 -6.364 1.00 84.44 72 LEU A C 1
ATOM 543 O O . LEU A 1 72 ? 11.725 7.946 -6.853 1.00 84.44 72 LEU A O 1
ATOM 547 N N . ASP A 1 73 ? 9.630 8.663 -7.134 1.00 83.31 73 ASP A N 1
ATOM 548 C CA . ASP A 1 73 ? 9.798 8.884 -8.578 1.00 83.31 73 ASP A CA 1
ATOM 549 C C . ASP A 1 73 ? 10.720 10.077 -8.858 1.00 83.31 73 ASP A C 1
ATOM 551 O O . ASP A 1 73 ? 11.556 10.012 -9.759 1.00 83.31 73 ASP A O 1
ATOM 555 N N . ARG A 1 74 ? 10.631 11.150 -8.059 1.00 81.88 74 ARG A N 1
ATOM 556 C CA . ARG A 1 74 ? 11.567 12.283 -8.139 1.00 81.88 74 ARG A CA 1
ATOM 557 C C . ARG A 1 74 ? 12.986 11.860 -7.778 1.00 81.88 74 ARG A C 1
ATOM 559 O O . ARG A 1 74 ? 13.911 12.248 -8.485 1.00 81.88 74 ARG A O 1
ATOM 566 N N . GLU A 1 75 ? 13.158 11.051 -6.734 1.00 81.06 75 GLU A N 1
ATOM 567 C CA . GLU A 1 75 ? 14.459 10.471 -6.379 1.00 81.06 75 GLU A CA 1
ATOM 568 C C . GLU A 1 75 ? 15.003 9.586 -7.507 1.00 81.06 75 GLU A C 1
ATOM 570 O O . GLU A 1 75 ? 16.153 9.746 -7.913 1.00 81.06 75 GLU A O 1
ATOM 575 N N . TRP A 1 76 ? 14.176 8.703 -8.075 1.00 77.50 76 TRP A N 1
ATOM 576 C CA . TRP A 1 76 ? 14.553 7.837 -9.197 1.00 77.50 76 TRP A CA 1
ATOM 577 C C . TRP A 1 76 ? 14.944 8.638 -10.454 1.00 77.50 76 TRP A C 1
ATOM 579 O O . TRP A 1 76 ? 15.935 8.329 -11.112 1.00 77.50 76 TRP A O 1
ATOM 589 N N . ARG A 1 77 ? 14.222 9.721 -10.773 1.00 71.69 77 ARG A N 1
ATOM 590 C CA . ARG A 1 77 ? 14.573 10.632 -11.882 1.00 71.69 77 ARG A CA 1
ATOM 591 C C . ARG A 1 77 ? 15.803 11.486 -11.591 1.00 71.69 77 ARG A C 1
ATOM 593 O O . ARG A 1 77 ? 16.552 11.801 -12.507 1.00 71.69 77 ARG A O 1
ATOM 600 N N . GLY A 1 78 ? 16.015 11.875 -10.337 1.00 69.75 78 GLY A N 1
ATOM 601 C CA . GLY A 1 78 ? 17.203 12.617 -9.913 1.00 69.75 78 GLY A CA 1
ATOM 602 C C . GLY A 1 78 ? 18.462 11.748 -9.858 1.00 69.75 78 GLY A C 1
ATOM 603 O O . GLY A 1 78 ? 19.569 12.272 -9.931 1.00 69.75 78 GLY A O 1
ATOM 604 N N . THR A 1 79 ? 18.301 10.425 -9.771 1.00 62.09 79 THR A N 1
ATOM 605 C CA . THR A 1 79 ? 19.397 9.448 -9.714 1.00 62.09 79 THR A CA 1
ATOM 606 C C . THR A 1 79 ? 19.802 8.885 -11.074 1.00 62.09 79 THR A C 1
ATOM 608 O O . THR A 1 79 ? 20.734 8.085 -11.123 1.00 62.09 79 THR A O 1
ATOM 611 N N . THR A 1 80 ? 19.203 9.310 -12.195 1.00 55.91 80 THR A N 1
ATOM 612 C CA . THR A 1 80 ? 19.770 8.977 -13.509 1.00 55.91 80 THR A CA 1
ATOM 613 C C . THR A 1 80 ? 21.075 9.748 -13.730 1.00 55.91 80 THR A C 1
ATOM 615 O O . THR A 1 80 ? 21.014 10.967 -13.914 1.00 55.91 80 THR A O 1
ATOM 618 N N . PRO A 1 81 ? 22.257 9.098 -13.806 1.00 50.09 81 PRO A N 1
ATOM 619 C CA . PRO A 1 81 ? 23.352 9.703 -14.541 1.00 50.09 81 PRO A CA 1
ATOM 620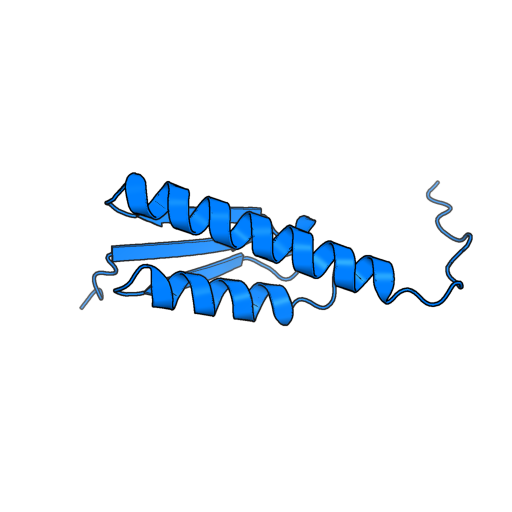 C C . PRO A 1 81 ? 22.875 9.883 -15.984 1.00 50.09 81 PRO A C 1
ATOM 622 O O . PRO A 1 81 ? 22.228 9.006 -16.558 1.00 50.09 81 PRO A O 1
ATOM 625 N N . SER A 1 82 ? 23.174 11.040 -16.563 1.00 49.44 82 SER A N 1
ATOM 626 C CA . SER A 1 82 ? 23.012 11.337 -17.985 1.00 49.44 82 SER A CA 1
ATOM 627 C C . SER A 1 82 ? 23.730 10.283 -18.851 1.00 49.44 82 SER A C 1
ATOM 629 O O . SER A 1 82 ? 24.868 10.488 -19.266 1.00 49.44 82 SER A O 1
ATOM 631 N N . SER A 1 83 ? 23.109 9.129 -19.105 1.00 51.44 83 SER A N 1
ATOM 632 C CA . SER A 1 83 ? 23.601 8.120 -20.055 1.00 51.44 83 SER A CA 1
ATOM 633 C C . SER A 1 83 ? 22.580 7.019 -20.355 1.00 51.44 83 SER A C 1
ATOM 635 O O . SER A 1 83 ? 22.895 5.843 -20.324 1.00 51.44 83 SER A O 1
ATOM 637 N N . TYR A 1 84 ? 21.347 7.388 -20.703 1.00 46.28 84 TYR A N 1
ATOM 638 C CA . TYR A 1 84 ? 20.482 6.521 -21.521 1.00 46.28 84 TYR A CA 1
ATOM 639 C C . TYR A 1 84 ? 19.746 7.373 -22.558 1.00 46.28 84 TYR A C 1
ATOM 641 O O . TYR A 1 84 ? 18.523 7.363 -22.677 1.00 46.28 84 TYR A O 1
ATOM 649 N N . ARG A 1 85 ? 20.512 8.174 -23.307 1.00 48.25 85 ARG A N 1
ATOM 650 C CA . ARG A 1 85 ? 20.022 8.828 -24.520 1.00 48.25 85 ARG A CA 1
ATOM 651 C C . ARG A 1 85 ? 20.126 7.819 -25.660 1.00 48.25 85 ARG A C 1
ATOM 653 O O . ARG A 1 85 ? 21.164 7.706 -26.295 1.00 48.25 85 ARG A O 1
ATOM 660 N N . GLY A 1 86 ? 19.024 7.116 -25.899 1.00 48.03 86 GLY A N 1
ATOM 661 C CA . GLY A 1 86 ? 18.727 6.505 -27.191 1.00 48.03 86 GLY A CA 1
ATOM 662 C C . GLY A 1 86 ? 19.123 5.043 -27.350 1.00 48.03 86 GLY A C 1
ATOM 663 O O . GLY A 1 86 ? 20.090 4.752 -28.036 1.00 48.03 86 GLY A O 1
ATOM 664 N N . MET A 1 87 ? 18.305 4.126 -26.830 1.00 43.81 87 MET A N 1
ATOM 665 C CA . MET A 1 87 ? 18.076 2.848 -27.513 1.00 43.81 87 MET A CA 1
ATOM 666 C C . MET A 1 87 ? 16.761 2.210 -27.047 1.00 43.81 87 MET A C 1
ATOM 668 O O . MET A 1 87 ? 16.741 1.189 -26.376 1.00 43.81 87 MET A O 1
ATOM 672 N N . PHE A 1 88 ? 15.638 2.831 -27.399 1.00 42.12 88 PHE A N 1
ATOM 673 C CA . PHE A 1 88 ? 14.378 2.102 -27.545 1.00 42.12 88 PHE A CA 1
ATOM 674 C C . PHE A 1 88 ? 13.875 2.344 -28.967 1.00 42.12 88 PHE A C 1
ATOM 676 O O . PHE A 1 88 ? 12.986 3.152 -29.209 1.00 42.12 88 PHE A O 1
ATOM 683 N N . LEU A 1 89 ? 14.530 1.668 -29.915 1.00 45.91 89 LEU A N 1
ATOM 684 C CA . LEU A 1 89 ? 13.879 1.205 -31.133 1.00 45.91 89 LEU A CA 1
ATOM 685 C C . LEU A 1 89 ? 13.014 0.018 -30.703 1.00 45.91 89 LEU A C 1
ATOM 687 O O . LEU A 1 89 ? 13.545 -1.038 -30.364 1.00 45.91 89 LEU A O 1
ATOM 691 N N . PHE A 1 90 ? 11.702 0.215 -30.664 1.00 35.41 90 PHE A N 1
ATOM 692 C CA . PHE A 1 90 ? 10.760 -0.887 -30.820 1.00 35.41 90 PHE A CA 1
ATOM 693 C C . PHE A 1 90 ? 10.192 -0.807 -32.249 1.00 35.41 90 PHE A C 1
ATOM 695 O O . PHE A 1 90 ? 10.045 0.312 -32.748 1.00 35.41 90 PHE A O 1
ATOM 702 N N . PRO A 1 91 ? 9.992 -1.962 -32.912 1.00 58.88 91 PRO A N 1
ATOM 703 C CA . PRO A 1 91 ? 9.609 -2.060 -34.323 1.00 58.88 91 PRO A CA 1
ATOM 704 C C . PRO A 1 91 ? 8.201 -1.536 -34.616 1.00 58.88 91 PRO A C 1
ATOM 706 O O . PRO A 1 91 ? 7.357 -1.542 -33.690 1.00 58.88 91 PRO A O 1
#

Sequence (91 aa):
MTVAFDYEVTLATPAGLRVLTAQTEREVALMAKSVLRRHGGSPLRIGVTIACRDPGALRRIASYLNDVSLELDREWRGTTPSSYRGMFLFP

Organism: NCBI:txid270351

Radius of gyration: 15.81 Å; chains: 1; bounding box: 37×32×47 Å

Secondary structure (DSSP, 8-state):
-----SEEEEEEETTEEEEEEESSHHHHHHHHHHHHHH-SS-GGGSEEEEEES-HHHHHHHHHHHHHHHHHHHHHHHHT--S---S-----